Protein AF-A0A2V5U2Y7-F1 (afdb_monomer_lite)

Structure (mmCIF, N/CA/C/O backbone):
data_AF-A0A2V5U2Y7-F1
#
_entry.id   AF-A0A2V5U2Y7-F1
#
loop_
_atom_site.group_PDB
_atom_site.id
_atom_site.type_symbol
_atom_site.label_atom_id
_atom_site.label_alt_id
_atom_site.label_comp_id
_atom_site.label_asym_id
_atom_site.label_entity_id
_atom_site.label_seq_id
_atom_site.pdbx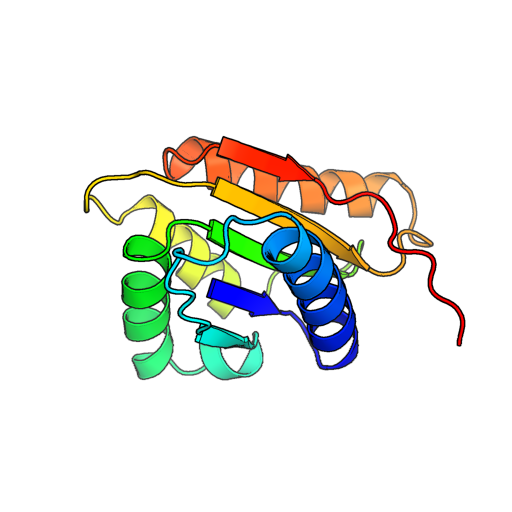_PDB_ins_code
_atom_site.Cartn_x
_atom_site.Cartn_y
_atom_site.Cartn_z
_atom_site.occupancy
_atom_site.B_iso_or_equiv
_atom_site.auth_seq_id
_atom_site.auth_comp_id
_atom_site.auth_asym_id
_atom_site.auth_atom_id
_atom_site.pdbx_PDB_model_num
ATOM 1 N N . MET A 1 1 ? -6.246 -0.248 4.368 1.00 93.56 1 MET A N 1
ATOM 2 C CA . MET A 1 1 ? -6.023 0.056 2.935 1.00 93.56 1 MET A CA 1
ATOM 3 C C . MET A 1 1 ? -5.018 -0.927 2.354 1.00 93.56 1 MET A C 1
ATOM 5 O O . MET A 1 1 ? -4.029 -1.213 3.014 1.00 93.56 1 MET A O 1
ATOM 9 N N . ILE A 1 2 ? -5.242 -1.420 1.136 1.00 96.81 2 ILE A N 1
ATOM 10 C CA . ILE A 1 2 ? -4.248 -2.181 0.370 1.00 96.81 2 ILE A CA 1
ATOM 11 C C . ILE A 1 2 ? -3.785 -1.335 -0.813 1.00 96.81 2 ILE A C 1
ATOM 13 O O . ILE A 1 2 ? -4.603 -0.821 -1.580 1.00 96.81 2 ILE A O 1
ATOM 17 N N . VAL A 1 3 ? -2.471 -1.240 -0.977 1.00 97.06 3 VAL A N 1
ATOM 18 C CA . VAL A 1 3 ? -1.814 -0.627 -2.127 1.00 97.06 3 VAL A CA 1
ATOM 19 C C . VAL A 1 3 ? -1.001 -1.702 -2.836 1.00 97.06 3 VAL A C 1
ATOM 21 O O . VAL A 1 3 ? -0.217 -2.401 -2.196 1.00 97.06 3 VAL A O 1
ATOM 24 N N . TYR A 1 4 ? -1.188 -1.861 -4.143 1.00 96.88 4 TYR A N 1
ATOM 25 C CA . TYR A 1 4 ? -0.576 -2.958 -4.886 1.00 96.88 4 TYR A CA 1
ATOM 26 C C . TYR A 1 4 ? -0.006 -2.537 -6.241 1.00 96.88 4 TYR A C 1
ATOM 28 O O . TYR A 1 4 ? -0.556 -1.688 -6.946 1.00 96.88 4 TYR A O 1
ATOM 36 N N . GLU A 1 5 ? 1.109 -3.163 -6.603 1.00 96.00 5 GLU A N 1
ATOM 37 C CA . GLU A 1 5 ? 1.797 -2.960 -7.877 1.00 96.00 5 GLU A CA 1
ATOM 38 C C . GLU A 1 5 ? 1.004 -3.491 -9.081 1.00 96.00 5 GLU A C 1
ATOM 40 O O . GLU A 1 5 ? 0.776 -2.751 -10.038 1.00 96.00 5 GLU A O 1
ATOM 45 N N . ASP A 1 6 ? 0.525 -4.738 -9.022 1.00 94.88 6 ASP A N 1
ATOM 46 C CA . ASP A 1 6 ? -0.249 -5.363 -10.098 1.00 94.88 6 ASP A CA 1
ATOM 47 C C . ASP A 1 6 ? -1.255 -6.411 -9.583 1.00 94.88 6 ASP A C 1
ATOM 49 O O . ASP A 1 6 ? -1.448 -6.593 -8.381 1.00 94.88 6 ASP A O 1
ATOM 53 N N . LEU A 1 7 ? -1.937 -7.105 -10.500 1.00 93.62 7 LEU A N 1
ATOM 54 C CA . LEU A 1 7 ? -2.947 -8.104 -10.142 1.00 93.62 7 LEU A CA 1
ATOM 55 C C . LEU A 1 7 ? -2.379 -9.249 -9.290 1.00 93.62 7 LEU A C 1
ATOM 57 O O . LEU A 1 7 ? -3.074 -9.754 -8.409 1.00 93.62 7 LEU A O 1
ATOM 61 N N . LEU A 1 8 ? -1.137 -9.673 -9.540 1.00 92.31 8 LEU A N 1
ATOM 62 C CA . LEU A 1 8 ? -0.507 -10.731 -8.759 1.00 92.31 8 LEU A CA 1
ATOM 63 C C . LEU A 1 8 ? -0.276 -10.246 -7.327 1.00 92.31 8 LEU A C 1
ATOM 65 O O . LEU A 1 8 ? -0.627 -10.951 -6.381 1.00 92.31 8 LEU A O 1
ATOM 69 N N . THR A 1 9 ? 0.276 -9.044 -7.164 1.00 93.50 9 THR A N 1
ATOM 70 C CA . THR A 1 9 ? 0.540 -8.506 -5.828 1.00 93.50 9 THR A CA 1
ATOM 71 C C . THR A 1 9 ? -0.750 -8.163 -5.080 1.00 93.50 9 THR A C 1
ATOM 73 O O . THR A 1 9 ? -0.831 -8.398 -3.879 1.00 93.50 9 THR A O 1
ATOM 76 N N . CYS A 1 10 ? -1.817 -7.769 -5.784 1.00 95.25 10 CYS A N 1
ATOM 77 C CA . CYS A 1 10 ? -3.163 -7.627 -5.217 1.00 95.25 10 CYS A CA 1
ATOM 78 C C . CYS A 1 10 ? -3.660 -8.930 -4.576 1.00 95.25 10 CYS A C 1
ATOM 80 O O . CYS A 1 10 ? -4.055 -8.935 -3.415 1.00 95.25 10 CYS A O 1
ATOM 82 N N . ARG A 1 11 ? -3.588 -10.054 -5.302 1.00 93.50 11 ARG A N 1
ATOM 83 C CA . ARG A 1 11 ? -4.037 -11.367 -4.800 1.00 93.50 11 ARG A CA 1
ATOM 84 C C . ARG A 1 11 ? -3.262 -11.818 -3.567 1.00 93.50 11 ARG A C 1
ATOM 86 O O . ARG A 1 11 ? -3.830 -12.424 -2.660 1.00 93.50 11 ARG A O 1
ATOM 93 N N . VAL A 1 12 ? -1.958 -11.548 -3.541 1.00 92.56 12 VAL A N 1
ATOM 94 C CA . VAL A 1 12 ? -1.125 -11.863 -2.377 1.00 92.56 12 VAL A CA 1
ATOM 95 C C . VAL A 1 12 ? -1.511 -10.974 -1.193 1.00 92.56 12 VAL A C 1
ATOM 97 O O . VAL A 1 12 ? -1.663 -11.481 -0.083 1.00 92.56 12 VAL A O 1
ATOM 100 N N . ALA A 1 13 ? -1.733 -9.680 -1.426 1.00 93.75 13 ALA A N 1
ATOM 101 C CA . ALA A 1 13 ? -2.176 -8.748 -0.397 1.00 93.75 13 ALA A CA 1
ATOM 102 C C . ALA A 1 13 ? -3.535 -9.134 0.200 1.00 93.75 13 ALA A C 1
ATOM 104 O O . ALA A 1 13 ? -3.671 -9.143 1.418 1.00 93.75 13 ALA A O 1
ATOM 105 N N . GLU A 1 14 ? -4.514 -9.497 -0.633 1.00 93.75 14 GLU A N 1
ATOM 106 C CA . GLU A 1 14 ? -5.832 -9.973 -0.191 1.00 93.75 14 GLU A CA 1
ATOM 107 C C . GLU A 1 14 ? -5.699 -11.192 0.724 1.00 93.75 14 GLU A C 1
ATOM 109 O O . GLU A 1 14 ? -6.268 -11.212 1.807 1.00 93.75 14 GLU A O 1
ATOM 114 N N . ARG A 1 15 ? -4.854 -12.167 0.365 1.00 91.88 15 ARG A N 1
ATOM 115 C CA . ARG A 1 15 ? -4.619 -13.348 1.209 1.00 91.88 15 ARG A CA 1
ATOM 116 C C . ARG A 1 15 ? -3.992 -12.993 2.557 1.00 91.88 15 ARG A C 1
ATOM 118 O O . ARG A 1 15 ? -4.373 -13.562 3.577 1.00 91.88 15 ARG A O 1
ATOM 125 N N . VAL A 1 16 ? -3.010 -12.090 2.572 1.00 91.44 16 VAL A N 1
ATOM 126 C CA . VAL A 1 16 ? -2.405 -11.606 3.825 1.00 91.44 16 VAL A CA 1
ATOM 127 C C . VAL A 1 16 ? -3.446 -10.863 4.658 1.00 91.44 16 VAL A C 1
ATOM 129 O O . VAL A 1 16 ? -3.526 -11.070 5.865 1.00 91.44 16 VAL A O 1
ATOM 132 N N . PHE A 1 17 ? -4.275 -10.041 4.019 1.00 92.25 17 PHE A N 1
ATOM 133 C CA . PHE A 1 17 ? -5.361 -9.331 4.675 1.00 92.25 17 PHE A CA 1
ATOM 134 C C . PHE A 1 17 ? -6.377 -10.298 5.294 1.00 92.25 17 PHE A C 1
ATOM 136 O O . PHE A 1 17 ? -6.659 -10.173 6.480 1.00 92.25 17 PHE A O 1
ATOM 143 N N . ASP A 1 18 ? -6.829 -11.319 4.564 1.00 91.56 18 ASP A N 1
ATOM 144 C CA . ASP A 1 18 ? -7.738 -12.355 5.073 1.00 91.56 18 ASP A CA 1
ATOM 145 C C . ASP A 1 18 ? -7.165 -13.074 6.307 1.00 91.56 18 ASP A C 1
ATOM 147 O O . ASP A 1 18 ? -7.880 -13.369 7.263 1.00 91.56 18 ASP A O 1
ATOM 151 N N . GLN A 1 19 ? -5.853 -13.333 6.331 1.00 90.00 19 GLN A N 1
ATOM 152 C CA . GLN A 1 19 ? -5.190 -13.933 7.495 1.00 90.00 19 GLN A CA 1
ATOM 153 C C . GLN A 1 19 ? -5.142 -12.996 8.706 1.00 90.00 19 GLN A C 1
ATOM 155 O O . GLN A 1 19 ? -5.201 -13.467 9.845 1.00 90.00 19 GLN A O 1
ATOM 160 N N . ILE A 1 20 ? -5.002 -11.690 8.473 1.00 88.81 20 ILE A N 1
ATOM 161 C CA . ILE A 1 20 ? -5.034 -10.672 9.526 1.00 88.81 20 ILE A CA 1
ATOM 162 C C . ILE A 1 20 ? -6.450 -10.585 10.095 1.00 88.81 20 ILE A C 1
ATOM 164 O O . ILE A 1 20 ? -6.627 -10.705 11.306 1.00 88.81 20 ILE A O 1
ATOM 168 N N . THR A 1 21 ? -7.455 -10.439 9.234 1.00 89.69 21 THR A N 1
ATOM 169 C CA . THR A 1 21 ? -8.850 -10.241 9.646 1.00 89.69 21 THR A CA 1
ATOM 170 C C . THR A 1 21 ? -9.439 -11.476 10.319 1.00 89.69 21 THR A C 1
ATOM 172 O O . THR A 1 21 ? -10.165 -11.338 11.300 1.00 89.69 21 THR A O 1
ATOM 175 N N . ALA A 1 22 ? -9.041 -12.686 9.911 1.00 89.19 22 ALA A N 1
ATOM 176 C CA . ALA A 1 22 ? -9.438 -13.933 10.572 1.00 89.19 22 ALA A CA 1
ATOM 177 C C . ALA A 1 22 ? -8.994 -14.036 12.046 1.00 89.19 22 ALA A C 1
ATOM 179 O O . ALA A 1 22 ? -9.497 -14.883 12.783 1.00 89.19 22 ALA A O 1
ATOM 180 N N . ARG A 1 23 ? -8.033 -13.210 12.479 1.00 86.69 23 ARG A N 1
ATOM 181 C CA . ARG A 1 23 ? -7.534 -13.160 13.864 1.00 86.69 23 ARG A CA 1
ATOM 182 C C . ARG A 1 23 ? -8.127 -12.008 14.677 1.00 86.69 23 ARG A C 1
ATOM 184 O O . ARG A 1 23 ? -7.807 -11.887 15.858 1.00 86.69 23 ARG A O 1
ATOM 191 N N . MET A 1 24 ? -8.946 -11.158 14.063 1.00 86.94 24 MET A N 1
ATOM 192 C CA . MET A 1 24 ? -9.589 -10.032 14.735 1.00 86.94 24 MET A CA 1
ATOM 193 C C . MET A 1 24 ? -10.857 -10.492 15.465 1.00 86.94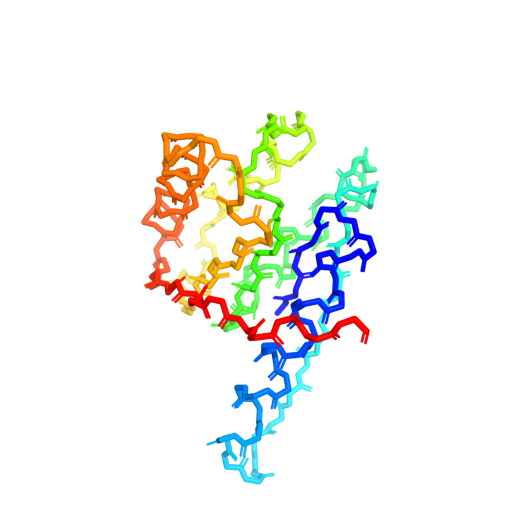 24 MET A C 1
ATOM 195 O O . MET A 1 24 ? -11.462 -11.507 15.120 1.00 86.94 24 MET A O 1
ATOM 199 N N . ALA A 1 25 ? -11.249 -9.757 16.508 1.00 80.06 25 ALA A N 1
ATOM 200 C CA . ALA A 1 25 ? -12.499 -10.020 17.218 1.00 80.06 25 ALA A CA 1
ATOM 201 C C . ALA A 1 25 ? -13.711 -9.773 16.302 1.00 80.06 25 ALA A C 1
ATOM 203 O O . ALA A 1 25 ? -13.657 -8.915 15.420 1.00 80.06 25 ALA A O 1
ATOM 204 N N . SER A 1 26 ? -14.816 -10.482 16.551 1.00 76.44 26 SER A N 1
ATOM 205 C CA . SER A 1 26 ? -16.060 -10.403 15.763 1.00 76.44 26 SER A CA 1
ATOM 206 C C . SER A 1 26 ? -16.668 -9.004 15.674 1.00 76.44 26 SER A C 1
ATOM 208 O O . SER A 1 26 ? -17.422 -8.726 14.748 1.00 76.44 26 SER A O 1
ATOM 210 N N . ASP A 1 27 ? -16.338 -8.139 16.628 1.00 84.06 27 ASP A N 1
ATOM 211 C CA . ASP A 1 27 ? -16.971 -6.832 16.801 1.00 84.06 27 ASP A CA 1
ATOM 212 C C . ASP A 1 27 ? -16.169 -5.711 16.113 1.00 84.06 27 ASP A C 1
ATOM 214 O O . ASP A 1 27 ? -16.462 -4.529 16.284 1.00 84.06 27 ASP A O 1
ATOM 218 N N . CYS A 1 28 ? -15.125 -6.064 15.356 1.00 85.06 28 CYS A N 1
ATOM 219 C CA . CYS A 1 28 ? -14.310 -5.104 14.628 1.00 85.06 28 CYS A CA 1
ATOM 220 C C . CYS A 1 28 ? -14.938 -4.796 13.261 1.00 85.06 28 CYS A C 1
ATOM 222 O O . CYS A 1 28 ? -15.085 -5.685 12.423 1.00 85.06 28 CYS A O 1
ATOM 224 N N . GLU A 1 29 ? -15.289 -3.532 13.018 1.00 88.06 29 GLU A N 1
ATOM 225 C CA . GLU A 1 29 ? -15.702 -3.085 11.688 1.00 88.06 29 GLU A CA 1
ATOM 226 C C . GLU A 1 29 ? -14.479 -2.923 10.785 1.00 88.06 29 GLU A C 1
ATOM 228 O O . GLU A 1 29 ? -13.549 -2.176 11.089 1.00 88.06 29 GLU A O 1
ATOM 233 N N . ILE A 1 30 ? -14.483 -3.627 9.655 1.00 89.56 30 ILE A N 1
ATOM 234 C CA . ILE A 1 30 ? -13.352 -3.660 8.734 1.00 89.56 30 ILE A CA 1
ATOM 235 C C . ILE A 1 30 ? -13.745 -2.967 7.435 1.00 89.56 30 ILE A C 1
ATOM 237 O O . ILE A 1 30 ? -14.586 -3.456 6.681 1.00 89.56 30 ILE A O 1
ATOM 241 N N . TYR A 1 31 ? -13.077 -1.852 7.144 1.00 91.88 31 TYR A N 1
ATOM 242 C CA . TYR A 1 31 ? -13.237 -1.110 5.897 1.00 91.88 31 TYR A CA 1
ATOM 243 C C . TYR A 1 31 ? -12.001 -1.295 5.011 1.00 91.88 31 TYR A C 1
ATOM 245 O O . TYR A 1 31 ? -10.881 -0.926 5.373 1.00 91.88 31 TYR A O 1
ATOM 253 N N . LEU A 1 32 ? -12.196 -1.881 3.826 1.00 93.25 32 LEU A N 1
ATOM 254 C CA . LEU A 1 32 ? -11.121 -2.152 2.874 1.00 93.25 32 LEU A CA 1
ATOM 255 C C . LEU A 1 32 ? -11.187 -1.210 1.667 1.00 93.25 32 LEU A C 1
ATOM 257 O O . LEU A 1 32 ? -12.109 -1.269 0.859 1.00 93.25 32 LEU A O 1
ATOM 261 N N . THR A 1 33 ? -10.130 -0.419 1.496 1.00 95.31 33 THR A N 1
ATOM 262 C CA . THR A 1 33 ? -9.881 0.384 0.292 1.00 95.31 33 THR A CA 1
ATOM 263 C C . TH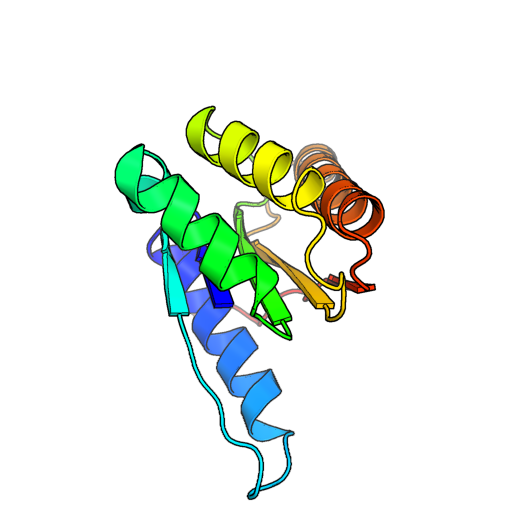R A 1 33 ? -8.717 -0.202 -0.499 1.00 95.31 33 THR A C 1
ATOM 265 O O . THR A 1 33 ? -7.652 -0.441 0.073 1.00 95.31 33 THR A O 1
ATOM 268 N N . LEU A 1 34 ? -8.904 -0.389 -1.808 1.00 95.94 34 LEU A N 1
ATOM 269 C CA . LEU A 1 34 ? -7.899 -0.903 -2.743 1.00 95.94 34 LEU A CA 1
ATOM 270 C C . LEU A 1 34 ? -7.341 0.217 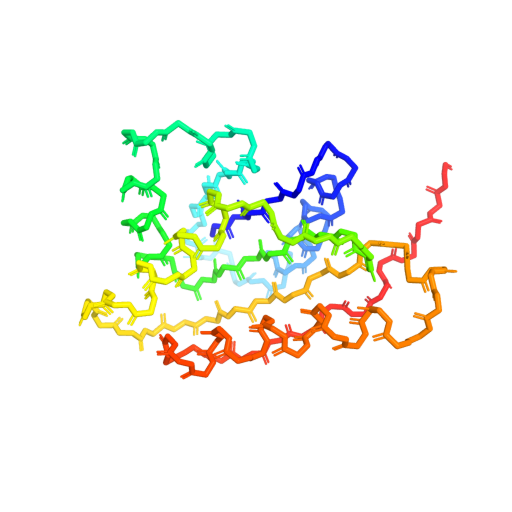-3.634 1.00 95.94 34 LEU A C 1
ATOM 272 O O . LEU A 1 34 ? -8.111 0.972 -4.234 1.00 95.94 34 LEU A O 1
ATOM 276 N N . ARG A 1 35 ? -6.015 0.304 -3.784 1.00 96.69 35 ARG A N 1
ATOM 277 C CA . ARG A 1 35 ? -5.350 1.206 -4.740 1.00 96.69 35 ARG A CA 1
ATOM 278 C C . ARG A 1 35 ? -4.266 0.468 -5.522 1.00 96.69 35 ARG A C 1
ATOM 280 O O . ARG A 1 35 ? -3.338 -0.078 -4.938 1.00 96.69 35 ARG A O 1
ATOM 287 N N . SER A 1 36 ? -4.365 0.482 -6.849 1.00 96.62 36 SER A N 1
ATOM 288 C CA . SER A 1 36 ? -3.295 -0.013 -7.720 1.00 96.62 36 SER A CA 1
ATOM 289 C C . SER A 1 36 ? -2.304 1.100 -8.057 1.00 96.62 36 SER A C 1
ATOM 291 O O . SER A 1 36 ? -2.665 2.278 -8.050 1.00 96.62 36 SER A O 1
ATOM 293 N N . PHE A 1 37 ? -1.085 0.749 -8.463 1.00 96.44 37 PHE A N 1
ATOM 294 C CA . PHE A 1 37 ? -0.132 1.731 -8.999 1.00 96.44 37 PHE A CA 1
ATOM 295 C C . PHE A 1 37 ? -0.661 2.450 -10.246 1.00 96.44 37 PHE A C 1
ATOM 297 O O . PHE A 1 37 ? -0.370 3.627 -10.451 1.00 96.44 37 PHE A O 1
ATOM 304 N N . VAL A 1 38 ? -1.488 1.772 -11.048 1.00 95.38 38 VAL A N 1
ATOM 305 C CA . VAL A 1 38 ? -2.166 2.375 -12.206 1.00 95.38 38 VAL A CA 1
ATOM 306 C C . VAL A 1 38 ? -3.130 3.477 -11.762 1.00 95.38 38 VAL A C 1
ATOM 308 O O . VAL A 1 38 ? -3.152 4.547 -12.360 1.00 95.38 38 VAL A O 1
ATOM 311 N N . VAL A 1 39 ? -3.892 3.251 -10.689 1.00 93.50 39 VAL A N 1
ATOM 312 C CA . VAL A 1 39 ? -4.786 4.267 -10.110 1.00 93.50 39 VAL A CA 1
ATOM 313 C C . VAL A 1 39 ? -3.982 5.431 -9.536 1.00 93.50 39 VAL A C 1
ATOM 315 O O . VAL A 1 39 ? -4.336 6.583 -9.775 1.00 93.50 39 VAL A O 1
ATOM 318 N N . LEU A 1 40 ? -2.864 5.150 -8.857 1.00 94.50 40 LEU A N 1
ATOM 319 C CA . LEU A 1 40 ? -1.958 6.188 -8.353 1.00 94.50 40 LEU A CA 1
ATOM 320 C C . LEU A 1 40 ? -1.302 7.003 -9.478 1.00 94.50 40 LEU A C 1
ATOM 322 O O . LEU A 1 40 ? -0.814 8.095 -9.231 1.00 94.50 40 LEU A O 1
ATOM 326 N N . ALA A 1 41 ? -1.295 6.542 -10.730 1.00 93.75 41 ALA A N 1
ATOM 327 C CA . ALA A 1 41 ? -0.812 7.355 -11.847 1.00 93.75 41 ALA A CA 1
ATOM 328 C C . ALA A 1 41 ? -1.775 8.493 -12.241 1.00 93.75 41 ALA A C 1
ATOM 330 O O . ALA A 1 41 ? -1.381 9.388 -12.987 1.00 93.75 41 ALA A O 1
ATOM 331 N N . ILE A 1 42 ? -3.020 8.484 -11.751 1.00 94.06 42 ILE A N 1
ATOM 332 C CA . ILE A 1 42 ? -4.030 9.501 -12.058 1.00 94.06 42 ILE A CA 1
ATOM 333 C C . ILE A 1 42 ? -3.965 10.597 -10.979 1.00 94.06 42 ILE A C 1
ATOM 335 O O . ILE A 1 42 ? -4.342 10.327 -9.838 1.00 94.06 42 ILE A O 1
ATOM 339 N N . PRO A 1 43 ? -3.552 11.843 -11.299 1.00 88.38 43 PRO A N 1
ATOM 340 C CA . PRO A 1 43 ? -3.268 12.869 -10.287 1.00 88.38 43 PRO A CA 1
ATOM 341 C C . PRO A 1 43 ? -4.414 13.136 -9.304 1.00 88.38 43 PRO A C 1
ATOM 343 O O . PRO A 1 43 ? -4.187 13.191 -8.101 1.00 88.38 43 PRO A O 1
ATOM 346 N N . ALA A 1 44 ? -5.652 13.223 -9.800 1.00 87.75 44 ALA A N 1
ATOM 347 C CA . ALA A 1 44 ? -6.830 13.456 -8.961 1.00 87.75 44 ALA A CA 1
ATOM 348 C C . ALA A 1 44 ? -7.112 12.310 -7.970 1.00 87.75 44 ALA A C 1
ATOM 350 O O . ALA A 1 44 ? -7.738 12.526 -6.937 1.00 87.75 44 ALA A O 1
ATOM 351 N N . LEU A 1 45 ? -6.652 11.092 -8.274 1.00 91.38 45 LEU A N 1
ATOM 352 C CA . LEU A 1 45 ? -6.841 9.919 -7.420 1.00 91.38 45 LEU A CA 1
ATOM 353 C C . LEU A 1 45 ? -5.692 9.731 -6.425 1.00 91.38 45 LEU A C 1
ATOM 355 O O . LEU A 1 45 ? -5.880 9.058 -5.415 1.00 91.38 45 LEU A O 1
ATOM 359 N N . VAL A 1 46 ? -4.523 10.337 -6.668 1.00 90.62 46 VAL A N 1
ATOM 360 C CA . VAL A 1 46 ? -3.401 10.317 -5.714 1.00 90.62 46 VAL A CA 1
ATOM 361 C C . VAL A 1 46 ? -3.782 11.016 -4.421 1.00 90.62 46 VAL A C 1
ATOM 363 O O . VAL A 1 46 ? -3.572 10.451 -3.356 1.00 90.62 46 VAL A O 1
ATOM 366 N N . GLU A 1 47 ? -4.369 12.210 -4.499 1.00 87.69 47 GLU A N 1
ATOM 367 C CA . GLU A 1 47 ? -4.769 12.965 -3.304 1.00 87.69 47 GLU A CA 1
ATOM 368 C C . GLU A 1 47 ? -5.818 12.204 -2.486 1.00 87.69 47 GLU A C 1
ATOM 370 O O . GLU A 1 47 ? -5.703 12.097 -1.267 1.00 87.69 47 GLU A O 1
ATOM 375 N N . GLN A 1 48 ? -6.787 11.580 -3.163 1.00 90.69 48 GLN A N 1
ATOM 376 C CA . GLN A 1 48 ? -7.760 10.702 -2.510 1.00 90.69 48 GLN A CA 1
ATOM 377 C C . GLN A 1 48 ? -7.072 9.515 -1.830 1.00 90.69 48 GLN A C 1
ATOM 379 O O . GLN A 1 48 ? -7.343 9.235 -0.668 1.00 90.69 48 GLN A O 1
ATOM 384 N N . ALA A 1 49 ? -6.130 8.864 -2.517 1.00 92.75 49 ALA A N 1
ATOM 385 C CA . ALA A 1 49 ? -5.380 7.745 -1.963 1.00 92.75 49 ALA A CA 1
ATOM 386 C C . ALA A 1 49 ? -4.498 8.136 -0.768 1.00 92.75 49 ALA A C 1
ATOM 388 O O . ALA A 1 49 ? -4.252 7.291 0.089 1.00 92.75 49 ALA A O 1
ATOM 389 N N . VAL A 1 50 ? -4.005 9.377 -0.697 1.00 92.44 50 VAL A N 1
ATOM 390 C CA . VAL A 1 50 ? -3.303 9.898 0.489 1.00 92.44 50 VAL A CA 1
ATOM 391 C C . VAL A 1 50 ? -4.283 10.063 1.648 1.00 92.44 50 VAL A C 1
ATOM 393 O O . VAL A 1 50 ? -3.987 9.604 2.746 1.00 92.44 50 VAL A O 1
ATOM 396 N N . GLY A 1 51 ? -5.470 10.625 1.402 1.00 90.81 51 GLY A N 1
ATOM 397 C CA . GLY A 1 51 ? -6.522 10.737 2.418 1.00 90.81 51 GLY A CA 1
ATOM 398 C C . GLY A 1 51 ? -6.973 9.377 2.960 1.00 90.81 51 GLY A C 1
ATOM 399 O O . GLY A 1 51 ? -7.056 9.190 4.173 1.00 90.81 51 GLY A O 1
ATOM 400 N N . ASP A 1 52 ? -7.182 8.397 2.076 1.00 91.31 52 ASP A N 1
ATOM 401 C CA . ASP A 1 52 ? -7.520 7.022 2.468 1.00 91.31 52 ASP A CA 1
ATOM 402 C C . ASP A 1 52 ? -6.406 6.375 3.298 1.00 91.31 52 ASP A C 1
ATOM 404 O O .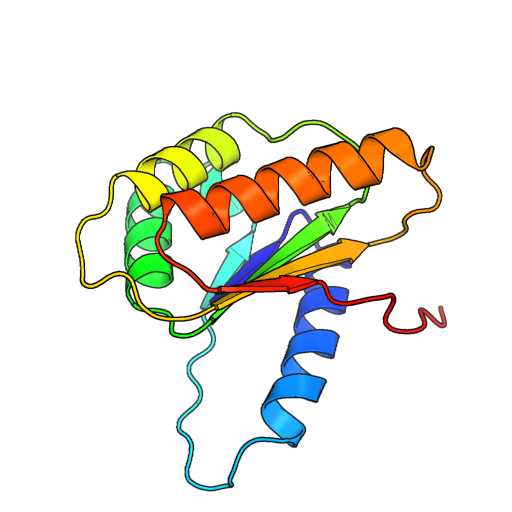 ASP A 1 52 ? -6.677 5.653 4.255 1.00 91.31 52 ASP A O 1
ATOM 408 N N . ALA A 1 53 ? -5.148 6.612 2.916 1.00 92.12 53 ALA A N 1
ATOM 409 C CA . ALA A 1 53 ? -3.986 6.097 3.625 1.00 92.12 53 ALA A CA 1
ATOM 410 C C . ALA A 1 53 ? -3.863 6.727 5.012 1.00 92.12 53 ALA A C 1
ATOM 412 O O . ALA A 1 53 ? -3.652 6.010 5.984 1.00 92.12 53 ALA A O 1
ATOM 413 N N . ALA A 1 54 ? -4.048 8.043 5.116 1.00 89.94 54 ALA A N 1
ATOM 414 C CA . ALA A 1 54 ? -4.004 8.779 6.372 1.00 89.94 54 ALA A CA 1
ATOM 415 C C . ALA A 1 54 ? -5.083 8.307 7.357 1.00 89.94 54 ALA A C 1
ATOM 417 O O . ALA A 1 54 ? -4.797 8.167 8.542 1.00 89.94 54 ALA A O 1
ATOM 418 N N . ALA A 1 55 ? -6.286 8.004 6.863 1.00 89.38 55 ALA A N 1
ATOM 419 C CA . ALA A 1 55 ? -7.389 7.488 7.673 1.00 89.38 55 ALA A CA 1
ATOM 420 C C . ALA A 1 55 ? -7.280 5.987 8.004 1.00 89.38 55 ALA A C 1
ATOM 422 O O . ALA A 1 55 ? -8.053 5.491 8.819 1.00 89.38 55 ALA A O 1
ATOM 423 N N . ALA A 1 56 ? -6.370 5.243 7.368 1.00 91.69 56 ALA A N 1
ATOM 424 C CA . ALA A 1 56 ? -6.268 3.801 7.559 1.00 91.69 56 ALA A CA 1
ATOM 425 C C . ALA A 1 56 ? -5.436 3.426 8.796 1.00 91.69 56 ALA A C 1
ATOM 427 O O . ALA A 1 56 ? -4.264 3.800 8.905 1.00 91.69 56 ALA A O 1
ATOM 428 N N . ASP A 1 5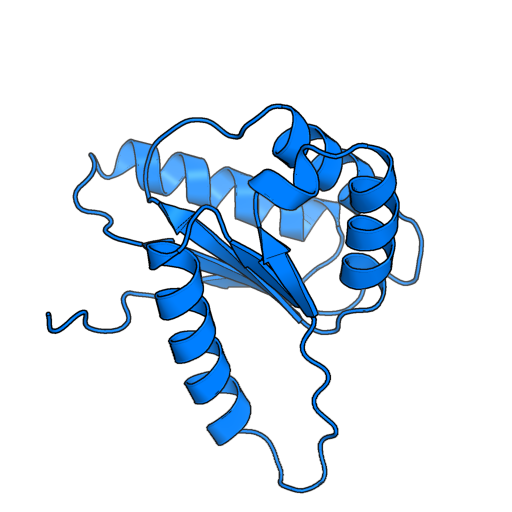7 ? -5.992 2.549 9.637 1.00 92.06 57 ASP A N 1
ATOM 429 C CA . ASP A 1 57 ? -5.274 1.916 10.757 1.00 92.06 57 ASP A CA 1
ATOM 430 C C . ASP A 1 57 ? -4.160 0.970 10.285 1.00 92.06 57 ASP A C 1
ATOM 432 O O . ASP A 1 57 ? -3.194 0.707 11.000 1.00 92.06 57 ASP A O 1
ATOM 436 N N . LEU A 1 58 ? -4.279 0.454 9.059 1.00 92.38 58 LEU A N 1
ATOM 437 C CA . LEU A 1 58 ? -3.279 -0.394 8.421 1.00 92.38 58 LEU A CA 1
ATOM 438 C C . LEU A 1 58 ? -3.188 -0.093 6.925 1.00 92.38 58 LEU A C 1
ATOM 440 O O . LEU A 1 58 ? -4.184 -0.180 6.197 1.00 92.38 58 LEU A O 1
ATOM 444 N N . ILE A 1 59 ? -1.975 0.186 6.456 1.00 95.06 59 ILE A N 1
ATOM 445 C CA . ILE A 1 59 ? -1.622 0.218 5.036 1.00 95.06 59 ILE A CA 1
ATOM 446 C C . ILE A 1 59 ? -0.858 -1.065 4.716 1.00 95.06 59 ILE A C 1
ATOM 448 O O . ILE A 1 59 ? 0.233 -1.283 5.229 1.00 95.06 59 ILE A O 1
ATOM 452 N N . LEU A 1 60 ? -1.413 -1.913 3.855 1.00 95.62 60 LEU A N 1
ATOM 453 C CA . LEU A 1 60 ? -0.741 -3.101 3.338 1.00 95.62 60 LEU A CA 1
ATOM 454 C C . LEU A 1 60 ? -0.204 -2.795 1.937 1.00 95.62 60 LEU A C 1
ATOM 456 O O . LEU A 1 60 ? -0.983 -2.643 0.996 1.00 95.62 60 LEU A O 1
ATOM 460 N N . LEU A 1 61 ? 1.115 -2.686 1.799 1.00 95.69 61 LEU A N 1
ATOM 461 C CA . LEU A 1 61 ? 1.790 -2.341 0.551 1.00 95.69 61 LEU A CA 1
ATOM 462 C C . LEU A 1 61 ? 2.400 -3.608 -0.061 1.00 95.69 61 LEU A C 1
ATOM 464 O O . LEU A 1 61 ? 3.389 -4.140 0.448 1.00 95.69 61 LEU A O 1
ATOM 468 N N . SER A 1 62 ? 1.783 -4.118 -1.131 1.00 94.94 62 SER A N 1
ATOM 469 C CA . SER A 1 62 ? 2.191 -5.366 -1.781 1.00 94.94 62 SER A CA 1
ATOM 470 C C . SER A 1 62 ? 2.799 -5.146 -3.154 1.00 94.94 62 SER A C 1
ATOM 472 O O . SER A 1 62 ? 2.170 -4.632 -4.085 1.00 94.94 62 SER A O 1
ATOM 474 N N . VAL A 1 63 ? 4.050 -5.566 -3.281 1.00 93.75 63 VAL A N 1
ATOM 475 C CA . VAL A 1 63 ? 4.901 -5.220 -4.412 1.00 93.75 63 VAL A CA 1
ATOM 476 C C . VAL A 1 63 ? 5.820 -6.365 -4.785 1.00 93.75 63 VAL A C 1
ATOM 478 O O . VAL A 1 63 ? 6.044 -7.266 -3.979 1.00 93.75 63 VAL A O 1
ATOM 481 N N . HIS A 1 64 ? 6.398 -6.330 -5.980 1.00 91.19 64 HIS A N 1
ATOM 482 C CA . HIS A 1 64 ? 7.459 -7.278 -6.314 1.00 91.19 64 HIS A CA 1
ATOM 483 C C . HIS A 1 64 ? 8.723 -6.984 -5.504 1.00 91.19 64 HIS A C 1
ATOM 485 O O . HIS A 1 64 ? 8.974 -5.852 -5.097 1.00 91.19 64 HIS A O 1
ATOM 491 N N . GLY A 1 65 ? 9.567 -7.997 -5.300 1.00 85.94 65 GLY A N 1
ATOM 492 C CA . GLY A 1 65 ? 10.886 -7.827 -4.672 1.00 85.94 65 GLY A CA 1
ATOM 493 C C . GLY A 1 65 ? 11.924 -7.099 -5.542 1.00 85.94 65 GLY A C 1
ATOM 494 O O . GLY A 1 65 ? 13.089 -7.034 -5.168 1.00 85.94 65 GLY A O 1
ATOM 495 N N . GLN A 1 66 ? 11.544 -6.585 -6.712 1.00 84.50 66 GLN A N 1
ATOM 496 C CA . GLN A 1 66 ? 12.446 -5.956 -7.677 1.00 84.50 66 GLN A CA 1
ATOM 497 C C . GLN A 1 66 ? 11.739 -4.854 -8.468 1.00 84.50 66 GLN A C 1
ATOM 499 O O . GLN A 1 66 ? 10.517 -4.744 -8.426 1.00 84.50 66 GLN A O 1
ATOM 504 N N . GLY A 1 67 ? 12.515 -4.085 -9.231 1.00 85.06 67 GLY A N 1
ATOM 505 C CA . GLY A 1 67 ? 12.019 -2.983 -10.051 1.00 85.06 67 GLY A CA 1
ATOM 506 C C . GLY A 1 67 ? 12.046 -1.650 -9.313 1.00 85.06 67 GLY A C 1
ATOM 507 O O . GLY A 1 67 ? 12.226 -1.601 -8.095 1.00 85.06 67 GLY A O 1
ATOM 508 N N . ASN A 1 68 ? 11.858 -0.575 -10.069 1.00 88.69 68 ASN A N 1
ATOM 509 C CA . ASN A 1 68 ? 11.839 0.782 -9.535 1.00 88.69 68 ASN A CA 1
ATOM 510 C C . ASN A 1 68 ? 10.424 1.175 -9.113 1.00 88.69 68 ASN A C 1
ATOM 512 O O . ASN A 1 68 ? 9.438 0.649 -9.636 1.00 88.69 68 ASN A O 1
ATOM 516 N N . TRP A 1 69 ? 10.331 2.133 -8.199 1.00 93.12 69 TRP A N 1
ATOM 517 C CA . TRP A 1 69 ? 9.069 2.785 -7.892 1.00 93.12 69 TRP A CA 1
ATOM 518 C C . TRP A 1 69 ? 8.669 3.680 -9.070 1.00 93.12 69 TRP A C 1
ATOM 520 O O . TRP A 1 69 ? 9.490 4.458 -9.558 1.00 93.12 69 TRP A O 1
ATOM 530 N N . PRO A 1 70 ? 7.432 3.578 -9.580 1.00 94.38 70 PRO A N 1
ATOM 531 C CA . PRO A 1 70 ? 6.945 4.547 -10.549 1.00 94.38 70 PRO A CA 1
ATOM 532 C C . PRO A 1 70 ? 6.920 5.953 -9.924 1.00 94.38 70 PRO A C 1
ATOM 534 O O . PRO A 1 70 ? 6.545 6.066 -8.754 1.00 94.38 70 PRO A O 1
ATOM 537 N N . PRO A 1 71 ? 7.186 7.031 -10.687 1.00 94.12 71 PRO A N 1
ATOM 538 C CA . PRO A 1 71 ? 7.183 8.398 -10.150 1.00 94.12 71 PRO A CA 1
ATOM 539 C C . PRO A 1 71 ? 5.874 8.792 -9.453 1.00 94.12 71 PRO A C 1
ATOM 541 O O . PRO A 1 71 ? 5.858 9.581 -8.512 1.00 94.12 71 PRO A O 1
ATOM 544 N N . SER A 1 72 ? 4.748 8.231 -9.900 1.00 93.19 72 SER A N 1
ATOM 545 C CA . SER A 1 72 ? 3.447 8.433 -9.264 1.00 93.19 72 SER A CA 1
ATOM 546 C C . SER A 1 72 ? 3.354 7.822 -7.864 1.00 93.19 72 SER A C 1
ATOM 548 O O . SER A 1 72 ? 2.722 8.398 -6.981 1.00 93.19 72 SER A O 1
ATOM 550 N N . VAL A 1 73 ? 3.994 6.672 -7.652 1.00 95.50 73 VAL A N 1
ATOM 551 C CA . VAL A 1 73 ? 4.051 5.995 -6.353 1.00 95.50 73 VAL A CA 1
ATOM 552 C C . VAL A 1 73 ? 5.025 6.717 -5.435 1.00 95.50 73 VAL A C 1
ATOM 554 O O . VAL A 1 73 ? 4.690 6.937 -4.278 1.00 95.50 73 VAL A O 1
ATOM 557 N N . GLU A 1 74 ? 6.176 7.154 -5.950 1.00 95.12 74 GLU A N 1
ATOM 558 C CA . GLU A 1 74 ? 7.116 8.005 -5.206 1.00 95.12 74 GLU A CA 1
ATOM 559 C C . GLU A 1 74 ? 6.425 9.274 -4.705 1.00 95.12 74 GLU A C 1
ATOM 561 O O . GLU A 1 74 ? 6.431 9.546 -3.507 1.00 95.12 74 GLU A O 1
ATOM 566 N N . ARG A 1 75 ? 5.701 9.971 -5.587 1.00 94.44 75 ARG A N 1
ATOM 567 C CA . ARG A 1 75 ? 4.902 11.143 -5.213 1.00 94.44 75 ARG A CA 1
ATOM 568 C C . ARG A 1 75 ? 3.855 10.825 -4.143 1.00 94.44 75 ARG A C 1
ATOM 570 O O . ARG A 1 75 ? 3.663 11.613 -3.224 1.00 94.44 75 ARG A O 1
ATOM 577 N N . TRP A 1 76 ? 3.146 9.703 -4.258 1.00 95.44 76 TRP A N 1
ATOM 578 C CA . TRP A 1 76 ? 2.172 9.294 -3.241 1.00 95.44 76 TRP A CA 1
ATOM 579 C C . TRP A 1 76 ? 2.848 9.022 -1.884 1.00 95.44 76 TRP A C 1
ATOM 581 O O . TRP A 1 76 ? 2.330 9.462 -0.861 1.00 95.44 76 TRP A O 1
ATOM 591 N N . MET A 1 77 ? 4.024 8.381 -1.870 1.00 94.94 77 MET A N 1
ATOM 592 C CA . MET A 1 77 ? 4.818 8.163 -0.653 1.00 94.94 77 MET A CA 1
ATOM 593 C C . MET A 1 77 ? 5.267 9.491 -0.021 1.00 94.94 77 MET A C 1
ATOM 595 O O . MET A 1 77 ? 5.129 9.673 1.186 1.00 94.94 77 MET A O 1
ATOM 599 N N . GLU A 1 78 ? 5.740 10.447 -0.824 1.00 94.44 78 GLU A N 1
ATOM 600 C CA . GLU A 1 78 ? 6.129 11.791 -0.364 1.00 94.44 78 GLU A CA 1
ATOM 601 C C . GLU A 1 78 ? 4.956 12.570 0.246 1.00 94.44 78 GLU A C 1
ATOM 603 O O . GLU A 1 78 ? 5.097 13.220 1.288 1.00 94.44 78 GLU A O 1
ATOM 608 N N . LEU A 1 79 ? 3.783 12.502 -0.389 1.00 92.94 79 LEU A N 1
ATOM 609 C CA . LEU A 1 79 ? 2.568 13.137 0.118 1.00 92.94 79 LEU A CA 1
ATOM 610 C C . LEU A 1 79 ? 2.089 12.481 1.414 1.00 92.94 79 LEU A C 1
ATOM 612 O O . LEU A 1 79 ? 1.712 13.193 2.339 1.00 92.94 79 LEU A O 1
ATOM 616 N N . LEU A 1 80 ? 2.166 11.151 1.513 1.00 92.00 80 LEU A N 1
ATOM 617 C CA . LEU A 1 80 ? 1.834 10.424 2.737 1.00 92.00 80 LEU A CA 1
ATOM 618 C C . LEU A 1 80 ? 2.736 10.833 3.910 1.00 92.00 80 LEU A C 1
ATOM 620 O O . LEU A 1 80 ? 2.247 10.991 5.023 1.00 92.00 80 LEU A O 1
ATOM 624 N N . VAL A 1 81 ? 4.034 11.048 3.670 1.00 91.62 81 VAL A N 1
ATOM 625 C CA . VAL A 1 81 ? 4.971 11.564 4.689 1.00 91.62 81 VAL A CA 1
ATOM 626 C C . VAL A 1 81 ? 4.653 13.011 5.076 1.00 91.62 81 VAL A C 1
ATOM 628 O O . VAL A 1 81 ? 4.801 13.400 6.233 1.00 91.62 81 VAL A O 1
ATOM 631 N N . SER A 1 82 ? 4.229 13.824 4.108 1.00 89.81 82 SER A N 1
ATOM 632 C CA . SER A 1 82 ? 3.909 15.238 4.333 1.00 89.81 82 SER A CA 1
ATOM 633 C C . SER A 1 82 ? 2.584 15.443 5.072 1.00 89.81 82 SER A C 1
ATOM 635 O O . SER A 1 82 ? 2.354 16.524 5.624 1.00 89.81 82 SER A O 1
ATOM 637 N N . GLU A 1 83 ? 1.717 14.430 5.082 1.00 82.81 83 GLU A N 1
ATOM 638 C CA . GLU A 1 83 ? 0.413 14.476 5.727 1.00 82.81 83 GLU A CA 1
ATOM 639 C C . GLU A 1 83 ? 0.559 14.527 7.255 1.00 82.81 83 GLU A C 1
ATOM 641 O O . GLU A 1 83 ? 1.231 13.704 7.882 1.00 82.81 83 GLU A O 1
ATOM 646 N N . ARG A 1 84 ? -0.062 15.542 7.864 1.00 67.94 84 ARG A N 1
ATOM 647 C CA . ARG A 1 84 ? 0.066 15.853 9.300 1.00 67.94 84 ARG A CA 1
ATOM 648 C C . ARG A 1 84 ? -1.116 15.357 10.124 1.00 67.94 84 ARG A C 1
ATOM 650 O O . ARG A 1 84 ? -1.104 15.525 11.346 1.00 67.94 84 ARG A O 1
ATOM 657 N N . ALA A 1 85 ? -2.142 14.798 9.480 1.00 63.44 85 ALA A N 1
ATOM 658 C CA . ALA A 1 85 ? -3.231 14.126 10.177 1.00 63.44 85 ALA A CA 1
ATOM 659 C C . ALA A 1 85 ? -2.663 13.066 11.130 1.00 63.44 85 ALA A C 1
ATOM 661 O O . ALA A 1 85 ? -1.658 12.441 10.811 1.00 63.44 85 ALA A O 1
ATOM 662 N N . ALA A 1 86 ? -3.285 12.919 12.305 1.00 56.72 86 ALA A N 1
ATOM 663 C CA . ALA A 1 86 ? -2.820 12.107 13.429 1.00 56.72 86 ALA A CA 1
ATOM 664 C C . ALA A 1 86 ? -2.207 10.769 12.969 1.00 56.72 86 ALA A C 1
ATOM 666 O O . ALA A 1 86 ? -2.928 9.804 12.732 1.00 56.72 86 ALA A O 1
ATOM 667 N N . GLN A 1 87 ? -0.877 10.739 12.852 1.00 66.50 87 GLN A N 1
ATOM 668 C CA . GLN A 1 87 ? -0.096 9.638 12.295 1.00 66.50 87 GLN A CA 1
ATOM 669 C C . GLN A 1 87 ? -0.131 8.451 13.257 1.00 66.50 87 GLN A C 1
ATOM 671 O O . GLN A 1 87 ? 0.655 8.374 14.195 1.00 66.50 87 GLN A O 1
ATOM 676 N N . HIS A 1 88 ? -1.102 7.564 13.063 1.00 72.69 88 HIS A N 1
ATOM 677 C CA . HIS A 1 88 ? -1.278 6.356 13.857 1.00 72.69 88 HIS A CA 1
ATOM 678 C C . HIS A 1 88 ? -1.584 5.182 12.923 1.00 72.69 88 HIS A C 1
ATOM 680 O O . HIS A 1 88 ? -2.131 5.361 11.832 1.00 72.69 88 HIS A O 1
ATOM 686 N N . GLY A 1 89 ? -1.220 3.976 13.355 1.00 85.69 89 GLY A N 1
ATOM 687 C CA . GLY A 1 89 ? -1.465 2.740 12.619 1.00 85.69 89 GLY A CA 1
ATOM 688 C C . GLY A 1 89 ? -0.202 2.103 12.044 1.00 85.69 89 GLY A C 1
ATOM 689 O O . GLY A 1 89 ? 0.920 2.567 12.244 1.00 85.69 89 GLY A O 1
ATOM 690 N N . GLY A 1 90 ? -0.397 1.000 11.331 1.00 91.38 90 GLY A N 1
ATOM 691 C CA . GLY A 1 90 ? 0.678 0.191 10.769 1.00 91.38 90 GLY A CA 1
ATOM 692 C C . GLY A 1 90 ? 0.900 0.414 9.276 1.00 91.38 90 GLY A C 1
ATOM 693 O O . GLY A 1 90 ? -0.024 0.749 8.528 1.00 91.38 90 GLY A O 1
ATOM 694 N N . LEU A 1 91 ? 2.124 0.147 8.829 1.00 93.25 91 LEU A N 1
ATOM 695 C CA . LEU A 1 91 ? 2.471 -0.127 7.442 1.00 93.25 91 LEU A CA 1
ATOM 696 C C . LEU A 1 91 ? 3.051 -1.538 7.355 1.00 93.25 91 LEU A C 1
ATOM 698 O O . LEU A 1 91 ? 4.117 -1.826 7.893 1.00 93.25 91 LEU A O 1
ATOM 702 N N . ALA A 1 92 ? 2.348 -2.422 6.658 1.00 92.50 92 ALA A N 1
ATOM 703 C CA . ALA A 1 92 ? 2.782 -3.783 6.400 1.00 92.50 92 ALA A CA 1
ATOM 704 C C . ALA A 1 92 ? 3.283 -3.917 4.958 1.00 92.50 92 ALA A C 1
ATOM 706 O O . ALA A 1 92 ? 2.536 -3.696 4.006 1.00 92.50 92 ALA A O 1
ATOM 707 N N . ALA A 1 93 ? 4.543 -4.305 4.791 1.00 91.38 93 ALA A N 1
ATOM 708 C CA . ALA A 1 93 ? 5.133 -4.616 3.499 1.00 91.38 93 ALA A CA 1
ATOM 709 C C . ALA A 1 93 ? 4.950 -6.099 3.152 1.00 91.38 93 ALA A C 1
ATOM 711 O O . ALA A 1 93 ? 5.221 -6.980 3.972 1.00 91.38 93 ALA A O 1
ATOM 712 N N . VAL A 1 94 ? 4.543 -6.373 1.911 1.00 89.56 94 VAL A N 1
ATOM 713 C CA . VAL A 1 94 ? 4.438 -7.728 1.354 1.00 89.56 94 VAL A CA 1
ATOM 714 C C . VAL A 1 94 ? 5.238 -7.793 0.059 1.00 89.56 94 VAL A C 1
ATOM 716 O O . VAL A 1 94 ? 4.811 -7.255 -0.963 1.00 89.56 94 VAL A O 1
ATOM 719 N N . LEU A 1 95 ? 6.395 -8.454 0.091 1.00 87.69 95 LEU A N 1
ATOM 720 C CA . LEU A 1 95 ? 7.215 -8.650 -1.105 1.00 87.69 95 LEU A CA 1
ATOM 721 C C . LEU A 1 95 ? 6.845 -9.960 -1.796 1.00 87.69 95 LEU A C 1
ATOM 723 O O . LEU A 1 95 ? 7.010 -11.040 -1.238 1.00 87.69 95 LEU A O 1
ATOM 727 N N . VAL A 1 96 ? 6.364 -9.857 -3.029 1.00 83.12 96 VAL A N 1
ATOM 728 C CA . VAL A 1 96 ? 5.956 -10.990 -3.854 1.00 83.12 96 VAL A CA 1
ATOM 729 C C . VAL A 1 96 ? 7.136 -11.484 -4.680 1.00 83.12 96 VAL A C 1
ATOM 731 O O . VAL A 1 96 ? 7.815 -10.699 -5.344 1.00 83.12 96 VAL A O 1
ATOM 734 N N . ARG A 1 97 ? 7.360 -12.805 -4.642 1.00 66.50 97 ARG A N 1
ATOM 735 C CA . ARG A 1 97 ? 8.443 -13.518 -5.339 1.00 66.50 97 ARG A CA 1
ATOM 736 C C . ARG A 1 97 ? 9.823 -12.885 -5.100 1.00 66.50 97 ARG A C 1
ATOM 738 O O . ARG A 1 97 ? 10.399 -12.295 -6.016 1.00 66.50 97 ARG A O 1
ATOM 745 N N . PRO A 1 98 ? 10.436 -13.089 -3.927 1.00 59.47 98 PRO A N 1
ATOM 746 C CA . PRO A 1 98 ? 11.796 -12.628 -3.659 1.00 59.47 98 PRO A CA 1
ATOM 747 C C . PRO A 1 98 ? 12.886 -13.397 -4.444 1.00 59.47 98 PRO A C 1
ATOM 749 O O . PRO A 1 98 ? 14.047 -13.325 -4.068 1.00 59.47 98 PRO A O 1
ATOM 752 N N . GLN A 1 99 ? 12.565 -14.107 -5.543 1.00 52.31 99 GLN A N 1
ATOM 753 C CA . GLN A 1 99 ? 13.547 -14.808 -6.399 1.00 52.31 99 GLN A CA 1
ATOM 754 C C . GLN A 1 99 ? 14.537 -13.866 -7.118 1.00 52.31 99 GLN A C 1
ATOM 756 O O . GLN A 1 99 ? 15.458 -14.336 -7.784 1.00 52.31 99 GLN A O 1
ATOM 761 N N . ALA A 1 100 ? 14.370 -12.549 -6.982 1.00 54.97 100 ALA A N 1
ATOM 762 C CA . ALA A 1 100 ? 15.383 -11.569 -7.347 1.00 54.97 100 ALA A CA 1
ATOM 763 C C . ALA A 1 100 ? 16.616 -11.669 -6.429 1.00 54.97 100 ALA A C 1
ATOM 765 O O . ALA A 1 100 ? 16.548 -12.191 -5.317 1.00 54.97 100 ALA A O 1
ATOM 766 N N . ALA A 1 101 ? 17.756 -11.127 -6.870 1.00 62.06 101 ALA A N 1
ATOM 767 C CA . ALA A 1 101 ? 18.935 -11.008 -6.016 1.00 62.06 101 ALA A CA 1
ATOM 768 C C . ALA A 1 101 ? 18.543 -10.360 -4.676 1.00 62.06 101 ALA A C 1
ATOM 770 O O . ALA A 1 101 ? 17.919 -9.299 -4.661 1.00 62.06 101 ALA A O 1
ATOM 771 N N . ALA A 1 102 ? 18.914 -10.991 -3.557 1.00 71.00 102 ALA A N 1
ATOM 772 C CA . ALA A 1 102 ? 18.505 -10.594 -2.206 1.00 71.00 102 ALA A CA 1
ATOM 773 C C . ALA A 1 102 ? 18.765 -9.108 -1.867 1.00 71.00 102 ALA A C 1
ATOM 775 O O . ALA A 1 102 ? 18.178 -8.584 -0.922 1.00 71.00 102 ALA A O 1
ATOM 776 N N . SER A 1 103 ? 19.632 -8.426 -2.623 1.00 78.00 103 SER A N 1
ATOM 777 C CA . SER A 1 103 ? 19.866 -6.984 -2.540 1.00 78.00 103 SER A CA 1
ATOM 778 C C . SER A 1 103 ? 18.669 -6.142 -2.994 1.00 78.00 103 SER A C 1
ATOM 780 O O . SER A 1 103 ? 18.267 -5.256 -2.250 1.00 78.00 103 SER A O 1
ATOM 782 N N . ALA A 1 104 ? 18.050 -6.434 -4.142 1.00 80.69 104 ALA A N 1
ATOM 783 C CA . ALA A 1 104 ? 16.943 -5.629 -4.677 1.00 80.69 104 ALA A CA 1
ATOM 784 C C . ALA A 1 104 ? 15.705 -5.689 -3.767 1.00 80.69 104 ALA A C 1
ATOM 786 O O . ALA A 1 104 ? 15.083 -4.670 -3.468 1.00 80.69 104 ALA A O 1
ATOM 787 N N . ALA A 1 105 ? 15.398 -6.879 -3.244 1.00 82.62 105 ALA A N 1
ATOM 788 C CA . ALA A 1 105 ? 14.308 -7.055 -2.288 1.00 82.62 105 ALA A CA 1
ATOM 789 C C . ALA A 1 105 ? 14.585 -6.306 -0.977 1.00 82.62 105 ALA A C 1
ATOM 791 O O . ALA A 1 105 ? 13.675 -5.719 -0.392 1.00 82.62 105 ALA A O 1
ATOM 792 N N . ARG A 1 106 ? 15.851 -6.280 -0.536 1.00 84.50 106 ARG A N 1
ATOM 793 C CA . ARG A 1 106 ? 16.274 -5.531 0.651 1.00 84.50 106 ARG A CA 1
ATOM 794 C C . ARG A 1 106 ? 16.148 -4.026 0.445 1.00 84.50 106 ARG A C 1
ATOM 796 O O . ARG A 1 106 ? 15.669 -3.356 1.347 1.00 84.50 106 ARG A O 1
ATOM 803 N N . GLU A 1 107 ? 16.529 -3.512 -0.720 1.00 88.81 107 GLU A N 1
ATOM 804 C CA . GLU A 1 107 ? 16.382 -2.092 -1.062 1.00 88.81 107 GLU A CA 1
ATOM 805 C C . GLU A 1 107 ? 14.912 -1.672 -1.065 1.00 88.81 107 GLU A C 1
ATOM 807 O O . GLU A 1 107 ? 14.552 -0.708 -0.393 1.00 88.81 107 GLU A O 1
ATOM 812 N N . ARG A 1 108 ? 14.037 -2.445 -1.720 1.00 88.88 108 ARG A N 1
ATOM 813 C CA . ARG A 1 108 ? 12.593 -2.167 -1.700 1.00 88.88 108 ARG A CA 1
ATOM 814 C C . ARG A 1 108 ? 12.012 -2.219 -0.294 1.00 88.88 108 ARG A C 1
ATOM 816 O O . ARG A 1 108 ? 11.220 -1.353 0.066 1.00 88.88 108 ARG A O 1
ATOM 823 N N . CYS A 1 109 ? 12.409 -3.208 0.506 1.00 89.38 109 CYS A N 1
ATOM 824 C CA . CYS A 1 109 ? 11.990 -3.297 1.901 1.00 89.38 109 CYS A CA 1
ATOM 825 C C . CYS A 1 109 ? 12.456 -2.079 2.706 1.00 89.38 109 CYS A C 1
ATOM 827 O O . CYS A 1 109 ? 11.662 -1.511 3.446 1.00 89.38 109 CYS A O 1
ATOM 829 N N . ALA A 1 110 ? 13.708 -1.652 2.524 1.00 91.69 110 ALA A N 1
ATOM 830 C CA . ALA A 1 110 ? 14.270 -0.497 3.212 1.00 91.69 110 ALA A CA 1
ATOM 831 C C . ALA A 1 110 ? 13.531 0.800 2.848 1.00 91.69 110 ALA A C 1
ATOM 833 O O . ALA A 1 110 ? 13.262 1.607 3.731 1.00 91.69 110 ALA A O 1
ATOM 834 N N . THR A 1 111 ? 13.129 0.984 1.582 1.00 94.12 111 THR A N 1
ATOM 835 C CA . THR A 1 111 ? 12.280 2.123 1.189 1.00 94.12 111 THR A CA 1
ATOM 836 C C . THR A 1 111 ? 10.944 2.120 1.937 1.00 94.12 111 THR A C 1
ATOM 838 O O . THR A 1 111 ? 10.498 3.166 2.401 1.00 94.12 111 THR A O 1
ATOM 841 N N . LEU A 1 112 ? 10.305 0.955 2.077 1.00 94.12 112 LEU A N 1
ATOM 842 C CA . LEU A 1 112 ? 9.018 0.830 2.768 1.00 94.12 112 LEU A CA 1
ATOM 843 C C . LEU A 1 112 ? 9.138 1.006 4.287 1.00 94.12 112 LEU A C 1
ATOM 845 O O . LEU A 1 112 ? 8.265 1.611 4.905 1.00 94.12 112 LEU A O 1
ATOM 849 N N . GLU A 1 113 ? 10.224 0.518 4.879 1.00 94.75 113 GLU A N 1
ATOM 850 C CA . GLU A 1 113 ? 10.540 0.735 6.291 1.00 94.75 113 GLU A CA 1
ATOM 851 C C . GLU A 1 113 ? 10.794 2.222 6.572 1.00 94.75 113 GLU A C 1
ATOM 853 O O . GLU A 1 113 ? 10.230 2.787 7.509 1.00 94.75 113 GLU A O 1
ATOM 858 N N . GLN A 1 114 ? 11.553 2.891 5.699 1.00 95.06 114 GLN A N 1
ATOM 859 C CA . GLN A 1 114 ? 11.768 4.334 5.776 1.00 95.06 114 GLN A CA 1
ATOM 860 C C . GLN A 1 114 ? 10.454 5.111 5.620 1.00 95.06 114 GLN A C 1
ATOM 862 O O . GLN A 1 114 ? 10.227 6.073 6.351 1.00 95.06 114 GLN A O 1
ATOM 867 N N . LEU A 1 115 ? 9.572 4.697 4.705 1.00 94.31 115 LEU A N 1
ATOM 868 C CA . LEU A 1 115 ? 8.247 5.297 4.552 1.00 94.31 115 LEU A CA 1
ATOM 869 C C . LEU A 1 115 ? 7.426 5.185 5.842 1.00 94.31 115 LEU A C 1
ATOM 871 O O . LEU A 1 115 ? 6.834 6.174 6.273 1.00 94.31 115 LEU A O 1
ATOM 875 N N . ALA A 1 116 ? 7.398 4.008 6.469 1.00 93.56 116 ALA A N 1
ATOM 876 C CA . ALA A 1 116 ? 6.695 3.803 7.733 1.00 93.56 116 ALA A CA 1
ATOM 877 C C . ALA A 1 116 ? 7.248 4.729 8.826 1.00 93.56 116 ALA A C 1
ATOM 879 O O . ALA A 1 116 ? 6.492 5.470 9.449 1.00 93.56 116 ALA A O 1
ATOM 880 N N . GLN A 1 117 ? 8.576 4.784 8.966 1.00 92.56 117 GLN A N 1
ATOM 881 C CA . GLN A 1 117 ? 9.241 5.641 9.944 1.00 92.56 117 GLN A CA 1
ATOM 882 C C . GLN A 1 117 ? 8.935 7.130 9.725 1.00 92.56 117 GLN A C 1
ATOM 884 O O . GLN A 1 117 ? 8.614 7.842 10.675 1.00 92.56 117 GLN A O 1
ATOM 889 N N . LEU A 1 118 ? 9.024 7.608 8.481 1.00 92.31 118 LEU A N 1
ATOM 890 C CA . LEU A 1 118 ? 8.779 9.011 8.140 1.00 92.31 118 LEU A CA 1
ATOM 891 C C . LEU A 1 118 ? 7.302 9.410 8.248 1.00 92.31 118 LEU A C 1
ATOM 893 O O . LEU A 1 118 ? 7.012 10.582 8.467 1.00 92.31 118 LEU A O 1
ATOM 897 N N . SER A 1 119 ? 6.382 8.455 8.108 1.00 90.25 119 SER A N 1
ATOM 898 C CA . SER A 1 119 ? 4.938 8.673 8.269 1.00 90.25 119 SER A CA 1
ATOM 899 C C . SER A 1 119 ? 4.423 8.369 9.681 1.00 90.25 119 SER A C 1
ATOM 901 O O . SER A 1 119 ? 3.211 8.374 9.885 1.00 90.25 119 SER A O 1
ATOM 903 N N . GLY A 1 120 ? 5.313 8.095 10.645 1.00 89.75 120 GLY A N 1
ATOM 904 C CA . GLY A 1 120 ? 4.945 7.841 12.042 1.00 89.75 120 GLY A CA 1
ATOM 905 C C . GLY A 1 120 ? 4.192 6.524 12.269 1.00 89.75 120 GLY A C 1
ATOM 906 O O . GLY A 1 120 ? 3.425 6.420 13.222 1.00 89.75 120 GLY A O 1
ATOM 907 N N . ARG A 1 121 ? 4.374 5.531 11.391 1.00 91.50 121 ARG A N 1
ATOM 908 C CA . ARG A 1 121 ? 3.666 4.241 11.408 1.00 91.50 121 ARG A CA 1
ATOM 909 C C . ARG A 1 121 ? 4.573 3.099 11.845 1.00 91.50 121 ARG A C 1
ATOM 911 O O . ARG A 1 121 ? 5.752 3.060 11.495 1.00 91.50 121 ARG A O 1
ATOM 918 N N . ASP A 1 122 ? 3.991 2.120 12.531 1.00 93.62 122 ASP A N 1
ATOM 919 C CA . ASP A 1 122 ? 4.691 0.880 12.873 1.00 93.62 122 ASP A CA 1
ATOM 920 C C . ASP A 1 122 ? 4.942 0.046 11.615 1.00 93.62 122 ASP A C 1
ATOM 922 O O . ASP A 1 122 ? 4.029 -0.186 10.819 1.00 93.62 122 ASP A O 1
ATOM 926 N N . PHE A 1 123 ? 6.175 -0.428 11.432 1.00 93.62 123 PHE A N 1
ATOM 927 C CA . PHE A 1 123 ? 6.537 -1.235 10.272 1.00 93.62 123 PHE A CA 1
ATOM 928 C C . PHE A 1 123 ? 6.385 -2.733 10.542 1.00 93.62 123 PHE A C 1
ATOM 930 O O . PHE A 1 123 ? 6.925 -3.271 11.510 1.00 93.62 123 PHE A O 1
ATOM 937 N N . PHE A 1 124 ? 5.710 -3.430 9.630 1.00 92.38 124 PHE A N 1
ATOM 938 C CA . PHE A 1 124 ? 5.575 -4.882 9.633 1.00 92.38 124 PHE A CA 1
ATOM 939 C C . PHE A 1 124 ? 6.029 -5.453 8.294 1.00 92.38 124 PHE A C 1
ATOM 941 O O . PHE A 1 124 ? 5.797 -4.871 7.238 1.00 92.38 124 PHE A O 1
ATOM 948 N N . PHE A 1 125 ? 6.618 -6.644 8.322 1.00 88.38 125 PHE A N 1
ATOM 949 C CA . PHE A 1 125 ? 6.998 -7.362 7.112 1.00 88.38 125 PHE A CA 1
ATOM 950 C C . PHE A 1 125 ? 6.313 -8.725 7.077 1.00 88.38 125 PHE A C 1
ATOM 952 O O . PHE A 1 125 ? 6.546 -9.567 7.949 1.00 88.38 125 PHE A O 1
ATOM 959 N N . ALA A 1 126 ? 5.484 -8.959 6.061 1.00 78.50 126 ALA A N 1
ATOM 960 C CA . ALA A 1 126 ? 4.906 -10.269 5.817 1.00 78.50 126 ALA A CA 1
ATOM 961 C C . ALA A 1 126 ? 5.945 -11.147 5.108 1.00 78.50 126 ALA A C 1
ATOM 963 O O . ALA A 1 126 ? 6.336 -10.882 3.971 1.00 78.50 126 ALA A O 1
ATOM 964 N N . LYS A 1 127 ? 6.406 -12.196 5.794 1.00 64.94 127 LYS A N 1
ATOM 965 C CA . LYS A 1 127 ? 7.216 -13.251 5.173 1.00 64.94 127 LYS A CA 1
ATOM 966 C C . LYS A 1 127 ? 6.306 -14.163 4.350 1.00 64.94 127 LYS A C 1
ATOM 968 O O . LYS A 1 127 ? 5.174 -14.388 4.768 1.00 64.94 127 LYS A O 1
ATOM 973 N N . ASP A 1 128 ? 6.828 -14.627 3.211 1.00 54.44 128 ASP A N 1
ATOM 974 C CA . ASP A 1 128 ? 6.168 -15.441 2.178 1.00 54.44 128 ASP A CA 1
ATOM 975 C C . ASP A 1 128 ? 4.909 -16.175 2.666 1.00 54.44 128 ASP A C 1
ATOM 977 O O . ASP A 1 128 ? 4.964 -17.110 3.464 1.00 54.44 128 ASP A O 1
ATOM 981 N N . VAL A 1 129 ? 3.761 -15.752 2.138 1.00 52.62 129 VAL A N 1
ATOM 982 C CA . VAL A 1 129 ? 2.560 -16.586 2.084 1.00 52.62 129 VAL A CA 1
ATOM 983 C C . VAL A 1 129 ? 2.860 -17.656 1.046 1.00 52.62 129 VAL A C 1
ATOM 985 O O . VAL A 1 129 ? 2.931 -17.313 -0.133 1.00 52.62 129 VAL A O 1
ATOM 988 N N . ASP A 1 130 ? 3.061 -18.907 1.473 1.00 46.38 130 ASP A N 1
ATOM 989 C CA . ASP A 1 130 ? 3.316 -20.052 0.590 1.00 46.38 130 ASP A CA 1
ATOM 990 C C . ASP A 1 130 ? 2.443 -19.963 -0.676 1.00 46.38 130 ASP A C 1
ATOM 992 O O . ASP A 1 130 ? 1.213 -20.100 -0.656 1.00 46.38 130 ASP A O 1
ATOM 996 N N . TRP A 1 131 ? 3.089 -19.631 -1.793 1.00 40.72 131 TRP A N 1
ATOM 997 C CA . TRP A 1 131 ? 2.464 -19.558 -3.101 1.00 40.72 131 TRP A CA 1
ATOM 998 C C . TRP A 1 131 ? 2.395 -20.981 -3.650 1.00 40.72 131 TRP A C 1
ATOM 1000 O O . TRP A 1 131 ? 3.395 -21.505 -4.137 1.00 40.72 131 TRP A O 1
ATOM 1010 N N . MET A 1 132 ? 1.225 -21.618 -3.577 1.00 29.42 132 MET A N 1
ATOM 1011 C CA . MET A 1 132 ? 0.936 -22.777 -4.423 1.00 29.42 132 MET A CA 1
ATOM 1012 C C . MET A 1 132 ? 0.200 -22.291 -5.685 1.00 29.42 132 MET A C 1
ATOM 1014 O O . MET A 1 132 ? -0.812 -21.598 -5.535 1.00 29.42 132 MET A O 1
ATOM 1018 N N . PRO A 1 133 ? 0.736 -22.562 -6.894 1.00 40.94 133 PRO A N 1
ATOM 1019 C CA . PRO A 1 133 ? 0.097 -22.230 -8.167 1.00 40.94 133 PRO A CA 1
ATOM 1020 C C . PRO A 1 133 ? -1.173 -23.047 -8.430 1.00 40.94 133 PRO A C 1
ATOM 1022 O O . PRO A 1 133 ? -1.294 -24.164 -7.876 1.00 40.94 133 PRO A O 1
#

Sequence (133 aa):
MIVYEDLLTCRVAERVFDQITARMASDCEIYLTLRSFVVLAIPALVEQAVGDAAAADLILLSVHGQGNWPPSVERWMELLVSERAAQHGGLAAVLVRPQAAASAARERCATLEQLAQLSGRDFFFAKDVDWMP

Foldseek 3Di:
DEEEADPVQVVVLVVVVCVVVVPDDPPDDDDDDYHYVVQLVPPVSLVVVLVVVLPDQEYEYGYALADDDDVSRVVSLVSLLVDPRPQHHAYEYEHDDNVPDVVSSVVVLVVSVVSCVSSVHHYHYDDDPPDDD

Radius of gyration: 14.14 Å; chains: 1; bounding box: 37×39×29 Å

pLDDT: mean 86.53, std 13.08, range [29.42, 97.06]

Secondary structure (DSSP, 8-state):
-EEESSHHHHHHHHHHHHHHHTTS-TT------EEEHHHHTSHHHHHHHHHHHHH-SEEEEEEESSSPPPHHHHHHHHHHHH--S---SEEEEEEE-TTS-HHHHHHHHHHHHHHHHHTT-EEEEE-------